Protein AF-A0A6H1ZZT9-F1 (afdb_monomer_lite)

Sequence (133 aa):
MGLSILLTTLVPLILPAALDVGKSIISKFTGIAMDAPKNFKERIEESKADTERLQALAKLDAPVGTPSQWVIDLRASFRYITVGLMVLAAIGYFMLPIEMQSIPGQELFSKMASAGTFFIIGERLNLGLKRLK

pLDDT: mean 78.22, std 12.23, range [45.84, 95.25]

Foldseek 3Di:
DVVVVCCVVVVVVCVVVVVVVVLVVCCVVVVPRPDDDPDPVVVVVVVVVVVVVVVVVVVVVDDPDDDDPVVVVCSVCVLVVVLVVLLVVLVVQVPDDPVSDDPVSNVVSVCSNVVSVCVVCVVVVVVVVVVVD

Radius of gyration: 23.18 Å; chains: 1; bounding box: 43×57×50 Å

Structure (mmCIF, N/CA/C/O backbone):
data_AF-A0A6H1ZZT9-F1
#
_entry.id   AF-A0A6H1ZZT9-F1
#
loop_
_atom_site.group_PDB
_atom_site.id
_atom_site.type_symbol
_atom_site.label_atom_id
_atom_site.label_alt_id
_atom_site.label_comp_id
_atom_site.label_asym_id
_atom_site.label_entity_id
_atom_site.label_seq_id
_atom_site.pdbx_PDB_ins_code
_atom_site.Cartn_x
_atom_site.Cartn_y
_atom_site.Cartn_z
_atom_site.occupancy
_atom_site.B_iso_or_equiv
_atom_site.auth_seq_id
_atom_site.auth_comp_id
_atom_site.auth_asym_id
_atom_site.auth_atom_id
_atom_site.pdbx_PDB_model_num
ATOM 1 N N . MET A 1 1 ? 7.814 35.651 -14.059 1.00 52.72 1 MET A N 1
ATOM 2 C CA . MET A 1 1 ? 6.926 34.473 -14.212 1.00 52.72 1 MET A CA 1
ATOM 3 C C . MET A 1 1 ? 6.997 33.490 -13.034 1.00 52.72 1 MET A C 1
A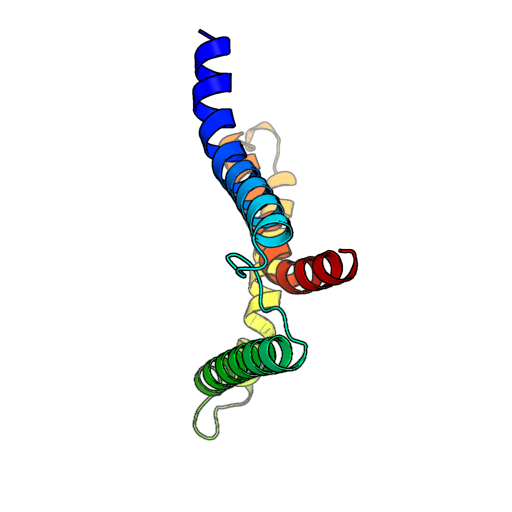TOM 5 O O . MET A 1 1 ? 6.003 32.829 -12.791 1.00 52.72 1 MET A O 1
ATOM 9 N N . GLY A 1 2 ? 8.095 33.407 -12.260 1.00 57.31 2 GLY A N 1
ATOM 10 C CA . GLY A 1 2 ? 8.184 32.489 -11.103 1.00 57.31 2 GLY A CA 1
ATOM 11 C C . GLY A 1 2 ? 7.432 32.927 -9.834 1.00 57.31 2 GLY A C 1
ATOM 12 O O . GLY A 1 2 ? 6.817 32.099 -9.172 1.00 57.31 2 GLY A O 1
ATOM 13 N N . LEU A 1 3 ? 7.410 34.229 -9.519 1.00 60.38 3 LEU A N 1
ATOM 14 C CA . LEU A 1 3 ? 6.740 34.747 -8.314 1.00 60.38 3 LEU A CA 1
ATOM 15 C C . LEU A 1 3 ? 5.211 34.564 -8.369 1.00 60.38 3 LEU A C 1
ATOM 17 O O . LEU A 1 3 ? 4.580 34.253 -7.365 1.00 60.38 3 LEU A O 1
ATOM 21 N N . SER A 1 4 ? 4.624 34.681 -9.563 1.00 64.50 4 SER A N 1
ATOM 22 C CA . SER A 1 4 ? 3.194 34.474 -9.803 1.00 64.50 4 SER A CA 1
ATOM 23 C C . SER A 1 4 ? 2.770 33.028 -9.554 1.00 64.50 4 SER A C 1
ATOM 25 O O . SER A 1 4 ? 1.724 32.809 -8.954 1.00 64.50 4 SER A O 1
ATOM 27 N N . ILE A 1 5 ? 3.581 32.048 -9.971 1.00 67.94 5 ILE A N 1
ATOM 28 C CA . ILE A 1 5 ? 3.306 30.617 -9.766 1.00 67.94 5 ILE A CA 1
ATOM 29 C C . ILE A 1 5 ? 3.399 30.269 -8.277 1.00 67.94 5 ILE A C 1
ATOM 31 O O . ILE A 1 5 ? 2.521 29.582 -7.764 1.00 67.94 5 ILE A O 1
ATOM 35 N N . LEU A 1 6 ? 4.399 30.798 -7.562 1.00 65.56 6 LEU A N 1
ATOM 36 C CA . LEU A 1 6 ? 4.533 30.593 -6.117 1.00 65.56 6 LEU A CA 1
ATOM 37 C C . LEU A 1 6 ? 3.351 31.187 -5.344 1.00 65.56 6 LEU A C 1
ATOM 39 O O . LEU A 1 6 ? 2.744 30.481 -4.550 1.00 65.56 6 LEU A O 1
ATOM 43 N N . LEU A 1 7 ? 2.955 32.439 -5.597 1.00 66.81 7 LEU A N 1
ATOM 44 C CA . LEU A 1 7 ? 1.805 33.012 -4.890 1.00 66.81 7 LEU A CA 1
ATOM 45 C C . LEU A 1 7 ? 0.495 32.291 -5.238 1.00 66.81 7 LEU A C 1
ATOM 47 O O . LEU A 1 7 ? -0.272 31.970 -4.343 1.00 66.81 7 LEU A O 1
ATOM 51 N N . THR A 1 8 ? 0.233 31.979 -6.506 1.00 68.50 8 THR A N 1
ATOM 52 C CA . THR A 1 8 ? -1.040 31.346 -6.909 1.00 68.50 8 THR A CA 1
ATOM 53 C C . THR A 1 8 ? -1.186 29.887 -6.471 1.00 68.50 8 THR A C 1
ATOM 55 O O . THR A 1 8 ? -2.314 29.426 -6.336 1.00 68.50 8 THR A O 1
ATOM 58 N N . THR A 1 9 ? -0.089 29.170 -6.197 1.00 67.81 9 THR A N 1
ATOM 59 C CA . THR A 1 9 ? -0.120 27.778 -5.698 1.00 67.81 9 THR A CA 1
ATOM 60 C C . THR A 1 9 ? 0.039 27.669 -4.183 1.00 67.81 9 THR A C 1
ATOM 62 O O . THR A 1 9 ? -0.588 26.808 -3.568 1.00 67.81 9 THR A O 1
ATOM 65 N N . LEU A 1 10 ? 0.822 28.555 -3.556 1.00 66.56 10 LEU A N 1
ATOM 66 C CA . LEU A 1 10 ? 1.041 28.545 -2.107 1.00 66.56 10 LEU A CA 1
ATOM 67 C C . LEU A 1 10 ? -0.098 29.216 -1.339 1.00 66.56 10 LEU A C 1
ATOM 69 O O . LEU A 1 10 ? -0.442 28.764 -0.250 1.00 66.56 10 LEU A O 1
ATOM 73 N N . VAL A 1 11 ? -0.717 30.265 -1.891 1.00 67.75 11 VAL A N 1
ATOM 74 C CA . VAL A 1 11 ? -1.815 30.977 -1.218 1.00 67.75 11 VAL A CA 1
ATOM 75 C C . VAL A 1 11 ? -3.017 30.046 -0.968 1.00 67.75 11 VAL A C 1
ATOM 77 O O . VAL A 1 11 ? -3.416 29.935 0.190 1.00 67.75 11 VAL A O 1
ATOM 80 N N . PRO A 1 12 ? -3.539 29.270 -1.942 1.00 70.44 12 PRO A N 1
ATOM 81 C CA . PRO A 1 12 ? -4.632 28.325 -1.685 1.00 70.44 12 PRO A CA 1
ATOM 82 C C . PRO A 1 12 ? -4.257 27.184 -0.729 1.00 70.44 12 PRO A C 1
ATOM 84 O O . PRO A 1 12 ? -5.131 26.646 -0.057 1.00 70.44 12 PRO A O 1
ATOM 87 N N . LEU A 1 13 ? -2.973 26.816 -0.661 1.00 72.19 13 LEU A N 1
ATOM 88 C CA . LEU A 1 13 ? -2.469 25.756 0.218 1.00 72.19 13 LEU A CA 1
ATOM 89 C C . LEU A 1 13 ? -2.361 26.218 1.681 1.00 72.19 13 LEU A C 1
ATOM 91 O O . LEU A 1 13 ? -2.581 25.432 2.599 1.00 72.19 13 LEU A O 1
ATOM 95 N N . ILE A 1 14 ? -2.038 27.496 1.901 1.00 71.25 14 ILE A N 1
ATOM 96 C CA . ILE A 1 14 ? -1.834 28.089 3.232 1.00 71.25 14 ILE A CA 1
ATOM 97 C C . ILE A 1 14 ? -3.135 28.671 3.800 1.00 71.25 14 ILE A C 1
ATOM 99 O O . ILE A 1 14 ? -3.314 28.676 5.017 1.00 71.25 14 ILE A O 1
ATOM 103 N N . LEU A 1 15 ? -4.062 29.122 2.947 1.00 73.44 15 LEU A N 1
ATOM 104 C CA . LEU A 1 15 ? -5.357 29.663 3.370 1.00 73.44 15 LEU A CA 1
ATOM 105 C C . LEU A 1 15 ? -6.130 28.769 4.357 1.00 73.44 15 LEU A C 1
ATOM 107 O O . LEU A 1 15 ? -6.535 29.301 5.389 1.00 73.44 15 LEU A O 1
ATOM 111 N N . PRO A 1 16 ? -6.334 27.457 4.119 1.00 71.62 16 PRO A N 1
ATOM 112 C CA . PRO A 1 16 ? -7.073 26.621 5.067 1.00 71.62 16 PRO A CA 1
ATOM 113 C C . PRO A 1 16 ? -6.385 26.575 6.440 1.00 71.62 16 PRO A C 1
ATOM 115 O O . PRO A 1 16 ? -7.029 26.825 7.453 1.00 71.62 16 PRO A O 1
ATOM 118 N N . ALA A 1 17 ? -5.060 26.407 6.477 1.00 74.00 17 ALA A N 1
ATOM 119 C CA . ALA A 1 17 ? -4.299 26.395 7.727 1.00 74.00 17 ALA A CA 1
ATOM 120 C C . ALA A 1 17 ? -4.322 27.752 8.461 1.00 74.00 17 ALA A C 1
ATOM 122 O O . ALA A 1 17 ? -4.392 27.798 9.689 1.00 74.00 17 ALA A O 1
ATOM 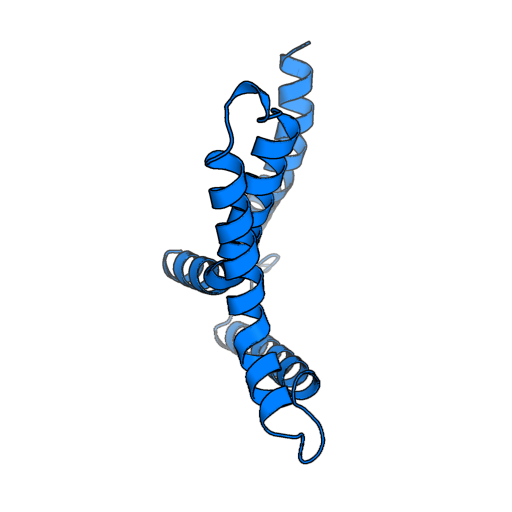123 N N . ALA A 1 18 ? -4.288 28.869 7.730 1.00 72.19 18 ALA A N 1
ATOM 124 C CA . ALA A 1 18 ? -4.369 30.209 8.310 1.00 72.19 18 ALA A CA 1
ATOM 125 C C . ALA A 1 18 ? -5.765 30.514 8.883 1.00 72.19 18 ALA A C 1
ATOM 127 O O . ALA A 1 18 ? -5.879 31.145 9.936 1.00 72.19 18 ALA A O 1
ATOM 128 N N . LEU A 1 19 ? -6.824 30.037 8.221 1.00 73.50 19 LEU A N 1
ATOM 129 C CA . LEU A 1 19 ? -8.202 30.165 8.697 1.00 73.50 19 LEU A CA 1
ATOM 130 C C . LEU A 1 19 ? -8.436 29.348 9.972 1.00 73.50 19 LEU A C 1
ATOM 132 O O . LEU A 1 19 ? -9.062 29.858 10.900 1.00 73.50 19 LEU A O 1
ATOM 136 N N . ASP A 1 20 ? -7.881 28.140 10.059 1.00 70.19 20 ASP A N 1
ATOM 137 C CA . ASP A 1 20 ? -7.990 27.287 11.250 1.00 70.19 20 ASP A CA 1
ATOM 138 C C . ASP A 1 20 ? -7.265 27.904 12.464 1.00 70.19 20 ASP A C 1
ATOM 140 O O . ASP A 1 20 ? -7.777 27.899 13.587 1.00 70.19 20 ASP A O 1
ATOM 144 N N . VAL A 1 21 ? -6.101 28.533 12.250 1.00 71.75 21 VAL A N 1
ATOM 145 C CA . VAL A 1 21 ? -5.396 29.294 13.299 1.00 71.75 21 VAL A CA 1
ATOM 146 C C . VAL A 1 21 ? -6.204 30.524 13.724 1.00 71.75 21 VAL A C 1
ATOM 148 O O . VAL A 1 21 ? -6.342 30.785 14.921 1.00 71.75 21 VAL A O 1
ATOM 151 N N . GLY A 1 22 ? -6.792 31.252 12.770 1.00 74.25 22 GLY A N 1
ATOM 152 C CA . GLY A 1 22 ? -7.653 32.402 13.048 1.00 74.25 22 GLY A CA 1
ATOM 153 C C . GLY A 1 22 ? -8.874 32.029 13.893 1.00 74.25 22 GLY A C 1
ATOM 154 O O . GLY A 1 22 ? -9.128 32.654 14.923 1.00 74.25 22 GLY A O 1
ATOM 155 N N . LYS A 1 23 ? -9.588 30.961 13.526 1.00 68.50 23 LYS A N 1
ATOM 156 C CA . LYS A 1 23 ? -10.736 30.442 14.288 1.00 68.50 23 LYS A CA 1
ATOM 157 C C . LYS A 1 23 ? -10.335 29.943 15.678 1.00 68.50 23 LYS A C 1
ATOM 159 O O . LYS A 1 23 ? -11.047 30.196 16.650 1.00 68.50 23 LYS A O 1
ATOM 164 N N . SER A 1 24 ? -9.170 29.309 15.813 1.00 64.56 24 SER A N 1
ATOM 165 C CA . SER A 1 24 ? -8.622 28.883 17.109 1.00 64.56 24 SER A CA 1
ATOM 166 C C . SER A 1 24 ? -8.300 30.069 18.032 1.00 64.56 24 SER A C 1
ATOM 168 O O . SER A 1 24 ? -8.589 30.029 19.226 1.00 64.56 24 SER A O 1
ATOM 170 N N . ILE A 1 25 ? -7.769 31.170 17.496 1.00 73.31 25 ILE A N 1
ATOM 171 C CA . ILE A 1 25 ? -7.485 32.386 18.277 1.00 73.31 25 ILE A CA 1
ATOM 172 C C . ILE A 1 25 ? -8.786 33.114 18.648 1.00 73.31 25 ILE A C 1
ATOM 174 O O . ILE A 1 25 ? -8.976 33.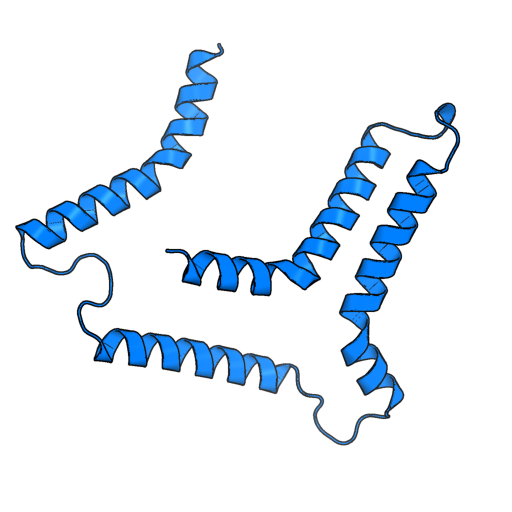489 19.806 1.00 73.31 25 ILE A O 1
ATOM 178 N N . ILE A 1 26 ? -9.717 33.254 17.700 1.00 67.50 26 ILE A N 1
ATOM 179 C CA . ILE A 1 26 ? -11.014 33.909 17.925 1.00 67.50 26 ILE A CA 1
ATOM 180 C C . ILE A 1 26 ? -11.857 33.122 18.936 1.00 67.50 26 ILE A C 1
ATOM 182 O O . ILE A 1 26 ? -12.467 33.721 19.821 1.00 67.50 26 ILE A O 1
ATOM 186 N N . SER A 1 27 ? -11.855 31.789 18.879 1.00 64.31 27 SER A N 1
ATOM 187 C CA . SER A 1 27 ? -12.602 30.939 19.819 1.00 64.31 27 SER A CA 1
ATOM 188 C C . SER A 1 27 ? -12.026 30.934 21.241 1.00 64.31 27 SER A C 1
ATOM 190 O O . SER A 1 27 ? -12.774 30.730 22.203 1.00 64.31 27 SER A O 1
ATOM 192 N N . LYS A 1 28 ? -10.719 31.199 21.392 1.00 66.88 28 LYS A N 1
ATOM 193 C CA . LYS A 1 28 ? -10.067 31.425 22.693 1.00 66.88 28 LYS A CA 1
ATOM 194 C C . LYS A 1 28 ? -10.399 32.796 23.277 1.00 66.88 28 LYS A C 1
ATOM 196 O O . LYS A 1 28 ? -10.549 32.904 24.487 1.00 66.88 28 LYS A O 1
ATOM 201 N N . PHE A 1 29 ? -10.536 33.819 22.434 1.00 72.69 29 PHE A N 1
ATOM 202 C CA . PHE A 1 29 ? -10.780 35.193 22.882 1.00 72.69 29 PHE A CA 1
ATOM 203 C C . PHE A 1 29 ? -12.266 35.504 23.123 1.00 72.69 29 PHE A C 1
ATOM 205 O O . PHE A 1 29 ? -12.601 36.276 24.012 1.00 72.69 29 PHE A O 1
ATOM 212 N N . THR A 1 30 ? -13.168 34.886 22.357 1.00 64.38 30 THR A N 1
ATOM 213 C CA . THR A 1 30 ? -14.623 35.118 22.460 1.00 64.38 30 THR A CA 1
ATOM 214 C C . THR A 1 30 ? -15.340 34.115 23.361 1.00 64.38 30 THR A C 1
ATOM 216 O O . THR A 1 30 ? -16.522 34.286 23.643 1.00 64.38 30 THR A O 1
ATOM 219 N N . GLY A 1 31 ? -14.678 33.031 23.786 1.00 59.53 31 GLY A N 1
ATOM 220 C CA . GLY A 1 31 ? -15.300 31.937 24.546 1.00 59.53 31 GLY A CA 1
ATOM 221 C C . GLY A 1 31 ? -16.326 31.115 23.748 1.00 59.53 31 GLY A C 1
ATOM 222 O O . GLY A 1 31 ? -16.638 29.985 24.130 1.00 59.53 31 GLY A O 1
ATOM 223 N N . ILE A 1 32 ? -16.781 31.613 22.597 1.00 56.41 32 ILE A N 1
ATOM 224 C CA . ILE A 1 32 ? -17.674 30.944 21.655 1.00 56.41 32 ILE A CA 1
ATOM 225 C C . ILE A 1 32 ? -16.847 29.923 20.869 1.00 56.41 32 ILE A C 1
ATOM 227 O O . ILE A 1 32 ? -15.852 30.240 20.219 1.00 56.41 32 ILE A O 1
ATOM 231 N N . ALA A 1 33 ? -17.204 28.648 21.011 1.00 55.12 33 ALA A N 1
ATOM 232 C CA . ALA A 1 33 ? -16.530 27.545 20.338 1.00 55.12 33 ALA A CA 1
ATOM 233 C C . ALA A 1 33 ? -16.859 27.575 18.845 1.00 55.12 33 ALA A C 1
ATOM 235 O O . ALA A 1 33 ? -17.961 27.203 18.465 1.00 55.12 33 ALA A O 1
ATOM 236 N N . MET A 1 34 ? -15.929 28.037 18.011 1.00 56.59 34 MET A N 1
ATOM 237 C CA . MET A 1 34 ? -16.077 27.971 16.551 1.00 56.59 34 MET A CA 1
ATOM 238 C C . MET A 1 34 ? -15.250 26.850 15.912 1.00 56.59 34 MET A C 1
ATOM 240 O O . MET A 1 34 ? -15.358 26.645 14.711 1.00 56.59 34 MET A O 1
ATOM 244 N N . ASP A 1 35 ? -14.449 26.125 16.697 1.00 56.38 35 ASP A N 1
ATOM 245 C CA . ASP A 1 35 ? -13.674 24.979 16.228 1.00 56.38 35 ASP A CA 1
ATOM 246 C C . ASP A 1 35 ? -13.363 24.018 17.385 1.00 56.38 35 ASP A C 1
ATOM 248 O O . ASP A 1 35 ? -12.912 24.438 18.454 1.00 56.38 35 ASP A O 1
ATOM 252 N N . ALA A 1 36 ? -13.582 22.730 17.112 1.00 56.62 36 ALA A N 1
ATOM 253 C CA . ALA A 1 36 ? -13.362 21.537 17.934 1.00 56.62 36 ALA A CA 1
ATOM 254 C C . ALA A 1 36 ? -14.296 21.306 19.152 1.00 56.62 36 ALA A C 1
ATOM 256 O O . ALA A 1 36 ? -14.551 22.224 19.939 1.00 56.62 36 ALA A O 1
ATOM 257 N N . PRO A 1 37 ? -14.743 20.047 19.369 1.00 51.03 37 PRO A N 1
ATOM 258 C CA . PRO A 1 37 ? -15.571 19.660 20.511 1.00 51.03 37 PRO A CA 1
ATOM 259 C C . PRO A 1 37 ? -14.849 19.986 21.822 1.00 51.03 37 PRO A C 1
ATOM 261 O O . PRO A 1 37 ? -13.758 19.468 22.115 1.00 51.03 37 PRO A O 1
ATOM 264 N N . LYS A 1 38 ? -15.450 20.894 22.600 1.00 59.72 38 LYS A N 1
ATOM 265 C CA . LYS A 1 38 ? -14.858 21.467 23.820 1.00 59.72 38 LYS A CA 1
ATOM 266 C C . LYS A 1 38 ? -14.957 20.534 25.029 1.00 59.72 38 LYS A C 1
ATOM 268 O O . LYS A 1 38 ? -14.264 20.767 26.015 1.00 59.72 38 LYS A O 1
ATOM 273 N N . ASN A 1 39 ? -15.763 19.471 24.967 1.00 66.12 39 ASN A N 1
ATOM 274 C CA . ASN A 1 39 ? -15.990 18.569 26.096 1.00 66.12 39 ASN A CA 1
ATOM 275 C C . ASN A 1 39 ? -15.552 17.131 25.798 1.00 66.12 39 ASN A C 1
ATOM 277 O O . ASN A 1 39 ? -15.841 16.583 24.738 1.00 66.12 39 ASN A O 1
ATOM 281 N N . PHE A 1 40 ? -14.925 16.477 26.784 1.00 64.94 40 PHE A N 1
ATOM 282 C CA . PHE A 1 40 ? -14.577 15.050 26.719 1.00 64.94 40 PHE A CA 1
ATOM 283 C C . PHE A 1 40 ? -15.769 14.172 26.306 1.00 64.94 40 PHE A C 1
ATOM 285 O O . PHE A 1 40 ? -15.585 13.209 25.572 1.00 64.94 40 PHE A O 1
ATOM 292 N N . LYS A 1 41 ? -16.991 14.526 26.727 1.00 72.50 41 LYS A N 1
ATOM 293 C CA . LYS A 1 41 ? -18.221 13.816 26.341 1.00 72.50 41 LYS A CA 1
ATOM 294 C C . LYS A 1 41 ? -18.515 13.897 24.841 1.00 72.50 41 LYS A C 1
ATOM 296 O O . LYS A 1 41 ? -18.782 12.873 24.233 1.00 72.50 41 LYS A O 1
ATOM 301 N N . GLU A 1 42 ? -18.389 15.079 24.251 1.00 72.50 42 GLU A N 1
ATOM 302 C CA . GLU A 1 42 ? -18.642 15.314 22.825 1.00 72.50 42 GLU A CA 1
ATOM 303 C C . GLU A 1 42 ? -17.592 14.601 21.953 1.00 72.50 42 GLU A C 1
ATOM 305 O O . GLU A 1 42 ? -17.932 13.961 20.966 1.00 72.50 42 GLU A O 1
ATOM 310 N N . ARG A 1 43 ? -16.324 14.570 22.395 1.00 65.06 43 ARG A N 1
ATOM 311 C CA . ARG A 1 43 ? -15.265 13.759 21.758 1.00 65.06 43 ARG A CA 1
ATOM 312 C C . ARG A 1 43 ? -15.532 12.255 21.824 1.00 65.06 43 ARG A C 1
ATOM 314 O O . ARG A 1 43 ? -15.181 11.525 20.898 1.00 65.06 43 ARG A O 1
ATOM 321 N N . ILE A 1 44 ? -16.104 11.775 22.931 1.00 77.75 44 ILE A N 1
ATOM 322 C CA . ILE A 1 44 ? -16.485 10.365 23.085 1.00 77.75 44 ILE A CA 1
ATOM 323 C C . ILE A 1 44 ? -17.668 10.034 22.171 1.00 77.75 44 ILE A C 1
ATOM 325 O O . ILE A 1 44 ? -17.676 8.959 21.579 1.00 77.75 44 ILE A O 1
ATOM 329 N N . GLU A 1 45 ? -18.644 10.930 22.040 1.00 81.00 45 GLU A N 1
ATOM 330 C CA . GLU A 1 45 ? -19.781 10.757 21.129 1.00 81.00 45 GLU A CA 1
ATOM 331 C C . GLU A 1 45 ? -19.342 10.755 19.662 1.00 81.00 45 GLU A C 1
ATOM 333 O O . GLU A 1 45 ? -19.724 9.848 18.926 1.00 81.00 45 GLU A O 1
ATOM 338 N N . GLU A 1 46 ? -18.460 11.672 19.260 1.00 79.69 46 GLU A N 1
ATOM 339 C CA . GLU A 1 46 ? -17.865 11.686 17.918 1.00 79.69 46 GLU A CA 1
ATOM 340 C C . GLU A 1 46 ? -17.076 10.395 17.640 1.00 79.69 46 GLU A C 1
ATOM 342 O O . GLU A 1 46 ? -17.293 9.730 16.628 1.00 79.69 46 GLU A O 1
ATOM 347 N N . SER A 1 47 ? -16.241 9.957 18.591 1.00 76.31 47 SER A N 1
ATOM 348 C CA . SER A 1 47 ? -15.486 8.701 18.460 1.00 76.31 47 SER A CA 1
ATOM 349 C C . SER A 1 47 ? -16.403 7.477 18.362 1.00 76.31 47 SER A C 1
ATOM 351 O O . SER A 1 47 ? -16.104 6.535 17.628 1.00 76.31 47 SER A O 1
ATOM 353 N N . LYS A 1 48 ? -17.526 7.469 19.093 1.00 84.62 48 LYS A N 1
ATOM 354 C CA . LYS A 1 48 ? -18.530 6.403 19.000 1.00 84.62 48 LYS A CA 1
ATOM 355 C C . LYS A 1 48 ? -19.202 6.399 17.632 1.00 84.62 48 LYS A C 1
ATOM 357 O O . LYS A 1 48 ? -19.256 5.336 17.020 1.00 84.62 48 LYS A O 1
ATOM 362 N N . ALA A 1 49 ? -19.625 7.557 17.129 1.00 81.81 49 ALA A N 1
ATOM 363 C CA . ALA A 1 49 ? -20.223 7.682 15.802 1.00 81.81 49 ALA A CA 1
ATOM 364 C C . ALA A 1 49 ? -19.272 7.185 14.697 1.00 81.81 49 ALA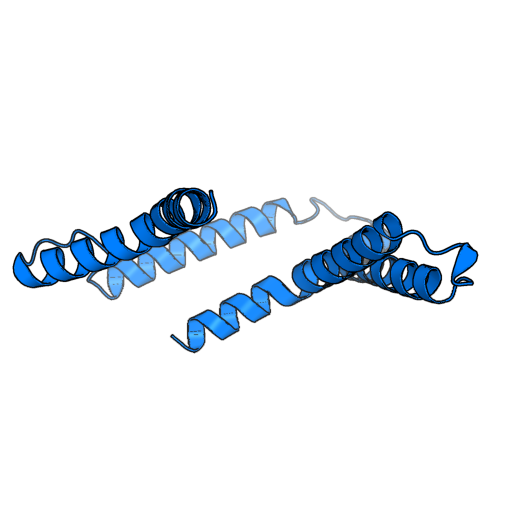 A C 1
ATOM 366 O O . ALA A 1 49 ? -19.685 6.428 13.814 1.00 81.81 49 ALA A O 1
ATOM 367 N N . ASP A 1 50 ? -17.981 7.517 14.791 1.00 81.19 50 ASP A N 1
ATOM 368 C CA . ASP A 1 50 ? -16.954 7.006 13.880 1.00 81.19 50 ASP A CA 1
ATOM 369 C C . ASP A 1 50 ? -16.805 5.481 13.980 1.00 81.19 50 ASP A C 1
ATOM 371 O O . ASP A 1 50 ? -16.758 4.786 12.961 1.00 81.19 50 ASP A O 1
ATOM 375 N N . THR A 1 51 ? -16.781 4.926 15.196 1.00 85.31 51 THR A N 1
ATOM 376 C CA . THR A 1 51 ? -16.684 3.469 15.382 1.00 85.31 51 THR A CA 1
ATOM 377 C C . THR A 1 51 ? -17.921 2.729 14.880 1.00 85.31 51 THR A C 1
ATOM 379 O O . THR A 1 51 ? -17.785 1.672 14.268 1.00 85.31 51 THR A O 1
ATOM 382 N N . GLU A 1 52 ? -19.119 3.279 15.077 1.00 87.44 52 GLU A N 1
ATOM 383 C CA . GLU A 1 52 ? -20.374 2.707 14.588 1.00 87.44 52 GLU A CA 1
ATOM 384 C C . GLU A 1 52 ? -20.432 2.735 13.061 1.00 87.44 52 GLU A C 1
ATOM 386 O O . GLU A 1 52 ? -20.811 1.741 12.440 1.00 87.44 52 GLU A O 1
ATOM 391 N N . ARG A 1 53 ? -19.968 3.825 12.438 1.00 83.38 53 ARG A N 1
ATOM 392 C CA . ARG A 1 53 ? -19.838 3.922 10.981 1.00 83.38 53 ARG A CA 1
ATOM 393 C C . ARG A 1 53 ? -18.865 2.882 10.429 1.00 83.38 53 ARG A C 1
ATOM 395 O O . ARG A 1 53 ? -19.188 2.210 9.450 1.00 83.38 53 ARG A O 1
ATOM 402 N N . LEU A 1 54 ? -17.699 2.715 11.057 1.00 81.62 54 LEU A N 1
ATOM 403 C CA . LEU A 1 54 ? -16.720 1.693 10.668 1.00 81.62 54 LEU A CA 1
ATOM 404 C C . LEU A 1 54 ? -17.278 0.276 10.846 1.00 81.62 54 LEU A C 1
ATOM 406 O O . LEU A 1 54 ? -17.087 -0.570 9.978 1.00 81.62 54 LEU A O 1
ATOM 410 N N . GLN A 1 55 ? -18.017 0.019 11.927 1.00 83.81 55 GLN A N 1
ATOM 411 C CA . GLN A 1 55 ? -18.685 -1.265 12.141 1.00 83.81 55 GLN A CA 1
ATOM 412 C C . GLN A 1 55 ? -19.793 -1.523 11.115 1.00 83.81 55 GLN A C 1
ATOM 414 O O . GLN A 1 55 ? -19.944 -2.656 10.665 1.00 83.81 55 GLN A O 1
ATOM 419 N N . ALA A 1 56 ? -20.565 -0.505 10.729 1.00 84.19 56 ALA A N 1
ATOM 420 C CA . ALA A 1 56 ? -21.589 -0.628 9.696 1.00 84.19 56 ALA A CA 1
ATOM 421 C C . ALA A 1 56 ? -20.970 -0.951 8.327 1.00 84.19 56 ALA A C 1
ATOM 423 O O . ALA A 1 56 ? -21.443 -1.858 7.646 1.00 84.19 56 ALA A O 1
ATOM 424 N N . LEU A 1 57 ? -19.871 -0.283 7.963 1.00 79.62 57 LEU A N 1
ATOM 425 C CA . LEU A 1 57 ? -19.108 -0.589 6.747 1.00 79.62 57 LEU A CA 1
ATOM 426 C C . LEU A 1 57 ? -18.513 -2.002 6.787 1.00 79.62 57 LEU A C 1
ATOM 428 O O . LEU A 1 57 ? -18.675 -2.761 5.838 1.00 79.62 57 LEU A O 1
ATOM 432 N N . ALA A 1 58 ? -17.918 -2.404 7.911 1.00 78.44 58 ALA A N 1
ATOM 433 C CA . ALA A 1 58 ? -17.369 -3.749 8.071 1.00 78.44 58 ALA A CA 1
ATOM 434 C C . ALA A 1 58 ? -18.446 -4.844 7.973 1.00 78.44 58 ALA A C 1
ATOM 436 O O . ALA A 1 58 ? -18.187 -5.924 7.446 1.00 78.44 58 ALA A O 1
ATOM 437 N N . LYS A 1 59 ? -19.667 -4.573 8.453 1.00 81.50 59 LYS A N 1
ATOM 438 C CA . LYS A 1 59 ? -20.815 -5.481 8.301 1.00 81.50 59 LYS A CA 1
ATOM 439 C C . LYS A 1 59 ? -21.283 -5.590 6.850 1.00 81.50 59 LYS A C 1
ATOM 441 O O . LYS A 1 59 ? -21.717 -6.666 6.458 1.00 81.50 59 LYS A O 1
ATOM 446 N N . LEU A 1 60 ? -21.185 -4.517 6.062 1.00 77.44 60 LEU A N 1
ATOM 447 C CA . LEU A 1 60 ? -21.467 -4.554 4.622 1.00 77.44 60 LEU A CA 1
ATOM 448 C C . LEU A 1 60 ? -20.408 -5.359 3.851 1.00 77.44 60 LEU A C 1
ATOM 450 O O . LEU A 1 60 ? -20.743 -6.038 2.884 1.00 77.44 60 LEU A O 1
ATOM 454 N N . ASP A 1 61 ? -19.157 -5.343 4.315 1.00 70.94 61 ASP A N 1
ATOM 455 C CA . ASP A 1 61 ? -18.064 -6.147 3.753 1.00 70.94 61 ASP A CA 1
ATOM 456 C C . ASP A 1 61 ? -18.069 -7.618 4.216 1.00 70.94 61 ASP A C 1
ATOM 458 O O . ASP A 1 61 ? -17.291 -8.435 3.705 1.00 70.94 61 ASP A O 1
ATOM 462 N N . ALA A 1 62 ? -18.941 -8.003 5.154 1.00 74.38 62 ALA A N 1
ATOM 463 C CA . ALA A 1 62 ? -19.068 -9.386 5.601 1.00 74.38 62 ALA A CA 1
ATOM 464 C C . ALA A 1 62 ? -19.859 -10.222 4.573 1.00 74.38 62 ALA A C 1
ATOM 466 O O . ALA A 1 62 ? -20.918 -9.800 4.106 1.00 74.38 62 ALA A O 1
ATOM 467 N N . PRO A 1 63 ? -19.381 -11.419 4.189 1.00 68.19 63 PRO A N 1
ATOM 468 C CA . PRO A 1 63 ? -20.137 -12.277 3.287 1.00 68.19 63 PRO A CA 1
ATOM 469 C C . PRO A 1 63 ? -21.412 -12.788 3.977 1.00 68.19 63 PRO A C 1
ATOM 471 O O . PRO A 1 63 ? -21.359 -13.330 5.078 1.00 68.19 63 PRO A O 1
ATOM 474 N N . VAL A 1 64 ? -22.563 -12.621 3.322 1.00 70.88 64 VAL A N 1
ATOM 475 C CA . VAL A 1 64 ? -23.860 -13.103 3.819 1.00 70.88 64 VAL A CA 1
ATOM 476 C C . VAL A 1 64 ? -24.012 -14.590 3.470 1.00 70.88 64 VAL A C 1
ATOM 478 O O . VAL A 1 64 ? -23.901 -14.961 2.304 1.00 70.88 64 VAL A O 1
ATOM 481 N N . GLY A 1 65 ? -24.265 -15.441 4.471 1.00 76.12 65 GLY A N 1
ATOM 482 C CA . GLY A 1 65 ? -24.421 -16.897 4.316 1.00 76.12 65 GLY A CA 1
ATOM 483 C C . GLY A 1 65 ? -23.161 -17.701 4.669 1.00 76.12 65 GLY A C 1
ATOM 484 O O . GLY A 1 65 ? -22.331 -17.253 5.455 1.00 76.12 65 GLY A O 1
ATOM 485 N N . THR A 1 66 ? -23.021 -18.902 4.098 1.00 77.38 66 THR A N 1
ATOM 486 C CA . THR A 1 66 ? -21.851 -19.793 4.239 1.00 77.38 66 THR A CA 1
ATOM 487 C C . THR A 1 66 ? -21.044 -19.833 2.932 1.00 77.38 66 THR A C 1
ATOM 489 O O . THR A 1 66 ? -21.187 -20.771 2.144 1.00 77.38 66 THR A O 1
ATOM 492 N N . PRO A 1 67 ? -20.217 -18.810 2.640 1.00 82.12 67 PRO A N 1
ATOM 493 C CA . PRO A 1 67 ? -19.369 -18.813 1.450 1.00 82.12 67 PRO A CA 1
ATOM 494 C C . PRO A 1 67 ? -18.342 -19.950 1.509 1.00 82.12 67 PRO A C 1
ATOM 496 O O . PRO A 1 67 ? -17.855 -20.326 2.575 1.00 82.12 67 PRO A O 1
ATOM 499 N N . SER A 1 68 ? -17.970 -20.476 0.343 1.00 85.69 68 SER A N 1
ATOM 500 C CA . SER A 1 68 ? -16.903 -21.470 0.229 1.00 85.69 68 SER A CA 1
ATOM 501 C C . SER A 1 68 ? -15.560 -20.910 0.712 1.00 85.69 68 SER A C 1
ATOM 503 O O . SER A 1 68 ? -15.220 -19.767 0.401 1.00 85.69 68 SER A O 1
ATOM 505 N N . GLN A 1 69 ? -14.771 -21.737 1.402 1.00 85.38 69 GLN A N 1
ATOM 506 C CA . GLN A 1 69 ? -13.531 -21.341 2.085 1.00 85.38 69 GLN A CA 1
ATOM 507 C C . GLN A 1 69 ? -12.530 -20.597 1.181 1.00 85.38 69 GLN A C 1
ATOM 509 O O . GLN A 1 69 ? -11.989 -19.575 1.588 1.00 85.38 69 GLN A O 1
ATOM 514 N N . TRP A 1 70 ? -12.387 -20.997 -0.088 1.00 88.56 70 TRP A N 1
ATOM 515 C CA . TRP A 1 70 ? -11.485 -20.322 -1.032 1.00 88.56 70 TRP A CA 1
ATOM 516 C C . TRP A 1 70 ? -11.860 -18.852 -1.308 1.00 88.56 70 TRP A C 1
ATOM 518 O O . TRP A 1 70 ? -10.982 -18.030 -1.553 1.00 88.56 70 TRP A O 1
ATOM 528 N N . VAL A 1 71 ? -13.149 -18.492 -1.242 1.00 86.81 71 VAL A N 1
ATOM 529 C CA . VAL A 1 71 ? -13.615 -17.103 -1.424 1.00 86.81 71 VAL A CA 1
ATOM 530 C C . VAL A 1 71 ? -13.247 -16.262 -0.208 1.00 86.81 71 VAL A C 1
ATOM 532 O O . VAL A 1 71 ? -12.872 -15.098 -0.352 1.00 86.81 71 VAL A O 1
ATOM 535 N N . ILE A 1 72 ? -13.341 -16.853 0.986 1.00 85.94 72 ILE A N 1
ATOM 536 C CA . ILE A 1 72 ? -12.936 -16.215 2.241 1.00 85.94 72 ILE A CA 1
ATOM 537 C C . ILE A 1 72 ? -11.429 -15.958 2.204 1.00 85.94 72 ILE A C 1
ATOM 539 O O . ILE A 1 72 ? -11.000 -14.827 2.430 1.00 85.94 72 ILE A O 1
ATOM 543 N N . ASP A 1 73 ? -10.645 -16.970 1.834 1.00 87.69 73 ASP A N 1
ATOM 544 C CA . ASP A 1 73 ? -9.187 -16.876 1.763 1.00 87.69 73 ASP A CA 1
ATOM 545 C C . ASP A 1 73 ? -8.739 -15.858 0.706 1.00 87.69 73 ASP A C 1
ATOM 547 O O . ASP A 1 73 ? -7.855 -15.037 0.962 1.00 87.69 73 ASP A O 1
ATOM 551 N N . LEU A 1 74 ? -9.392 -15.824 -0.461 1.00 87.50 74 LEU A N 1
ATOM 552 C CA . LEU A 1 74 ? -9.117 -14.835 -1.504 1.00 87.50 74 LEU A CA 1
ATOM 553 C C . LEU A 1 74 ? -9.490 -13.413 -1.056 1.00 87.50 74 LEU A C 1
ATOM 555 O O . LEU A 1 74 ? -8.718 -12.481 -1.268 1.00 87.50 74 LEU A O 1
ATOM 559 N N . ARG A 1 75 ? -10.634 -13.226 -0.385 1.00 84.38 75 ARG A N 1
ATOM 560 C CA . ARG A 1 75 ? -11.051 -11.923 0.168 1.00 84.38 75 ARG A CA 1
ATOM 561 C C . ARG A 1 75 ? -10.144 -11.460 1.309 1.00 84.38 75 ARG A C 1
ATOM 563 O O . ARG A 1 75 ? -9.932 -10.265 1.468 1.00 84.38 75 ARG A O 1
ATOM 570 N N . ALA A 1 76 ? -9.600 -12.368 2.108 1.00 84.06 76 ALA A N 1
ATOM 571 C CA . ALA A 1 76 ? -8.648 -12.001 3.150 1.00 84.06 76 ALA A CA 1
ATOM 572 C C . ALA A 1 76 ? -7.277 -11.627 2.559 1.00 84.06 76 ALA A C 1
ATOM 574 O O . ALA A 1 76 ? -6.595 -10.734 3.063 1.00 84.06 76 ALA A O 1
ATOM 575 N N . SER A 1 77 ? -6.876 -12.288 1.470 1.00 89.00 77 SER A N 1
ATOM 576 C CA . SER A 1 77 ? -5.536 -12.160 0.891 1.00 89.00 77 SER A CA 1
ATOM 577 C C . SER A 1 77 ? -5.419 -11.163 -0.266 1.00 89.00 77 SER A C 1
ATOM 579 O O . SER A 1 77 ? -4.301 -10.721 -0.535 1.00 89.00 77 SER A O 1
ATOM 581 N N . PHE A 1 78 ? -6.518 -10.741 -0.917 1.00 88.62 78 PHE A N 1
ATOM 582 C CA . PHE A 1 78 ? -6.467 -9.930 -2.150 1.00 88.62 78 PHE A CA 1
ATOM 583 C C . PHE A 1 78 ? -5.585 -8.688 -2.009 1.00 88.62 78 PHE A C 1
ATOM 585 O O . PHE A 1 78 ? -4.816 -8.367 -2.910 1.00 88.62 78 PHE A O 1
ATOM 592 N N . ARG A 1 79 ? -5.670 -7.992 -0.870 1.00 87.81 79 ARG A N 1
ATOM 593 C CA . ARG A 1 79 ? -4.922 -6.757 -0.618 1.00 87.81 79 ARG A CA 1
ATOM 594 C C . ARG A 1 79 ? -3.420 -7.010 -0.646 1.00 87.81 79 ARG A C 1
ATOM 596 O O . ARG A 1 79 ? -2.682 -6.228 -1.234 1.00 87.81 79 ARG A O 1
ATOM 603 N N . TYR A 1 80 ? -2.979 -8.112 -0.050 1.00 90.88 80 TYR A N 1
ATOM 604 C CA . TYR A 1 80 ? -1.571 -8.491 -0.008 1.00 90.88 80 TYR A CA 1
ATOM 605 C C . TYR A 1 80 ? -1.094 -9.048 -1.348 1.00 90.88 80 TYR A C 1
ATOM 607 O O . TYR A 1 80 ? -0.019 -8.673 -1.807 1.00 90.88 80 TYR A O 1
ATOM 615 N N . ILE A 1 81 ? -1.909 -9.878 -2.006 1.00 92.25 81 ILE A N 1
ATOM 616 C CA . ILE A 1 81 ? -1.585 -10.458 -3.315 1.00 92.25 81 ILE A CA 1
ATOM 617 C C . ILE A 1 81 ? -1.447 -9.354 -4.368 1.00 92.25 81 ILE A C 1
ATOM 619 O O . ILE A 1 81 ? -0.428 -9.284 -5.048 1.00 92.25 81 ILE A O 1
ATOM 623 N N . THR A 1 82 ? -2.426 -8.453 -4.474 1.00 90.12 82 THR A N 1
ATOM 624 C CA . THR A 1 82 ? -2.423 -7.371 -5.469 1.00 90.12 8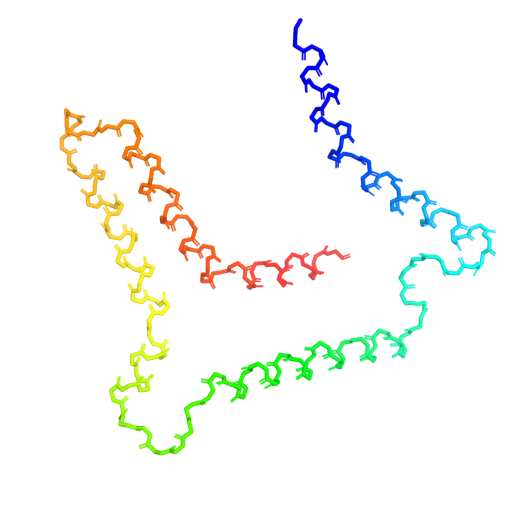2 THR A CA 1
ATOM 625 C C . THR A 1 82 ? -1.223 -6.447 -5.294 1.00 90.12 82 THR A C 1
ATOM 627 O O . THR A 1 82 ? -0.542 -6.133 -6.268 1.00 90.12 82 THR A O 1
ATOM 630 N N . VAL A 1 83 ? -0.912 -6.039 -4.061 1.00 92.44 83 VAL A N 1
ATOM 631 C CA . VAL A 1 83 ? 0.249 -5.173 -3.807 1.00 92.44 83 VAL A CA 1
ATOM 632 C C . VAL A 1 83 ? 1.558 -5.920 -4.040 1.00 92.44 83 VAL A C 1
ATOM 634 O O . VAL A 1 83 ? 2.468 -5.357 -4.642 1.00 92.44 83 VAL A O 1
ATOM 637 N N . GLY A 1 84 ? 1.642 -7.193 -3.644 1.00 93.25 84 GLY A N 1
ATOM 638 C CA . GLY A 1 84 ? 2.791 -8.045 -3.947 1.00 93.25 84 GLY A CA 1
ATOM 639 C C . GLY A 1 84 ? 3.057 -8.129 -5.450 1.00 93.25 84 GLY A C 1
ATOM 640 O O . GLY A 1 84 ? 4.183 -7.907 -5.884 1.00 93.25 84 GLY A O 1
ATOM 641 N N . LEU A 1 85 ? 2.015 -8.343 -6.256 1.00 94.19 85 LEU A N 1
ATOM 642 C CA . LEU A 1 85 ? 2.117 -8.356 -7.717 1.00 94.19 85 LEU A CA 1
ATOM 643 C C . LEU A 1 85 ? 2.550 -7.001 -8.288 1.00 94.19 85 LEU A C 1
ATOM 645 O O . LEU A 1 85 ? 3.395 -6.971 -9.176 1.00 94.19 85 LEU A O 1
ATOM 649 N N . MET A 1 86 ? 2.030 -5.882 -7.774 1.00 93.81 86 MET A N 1
ATOM 650 C CA . MET A 1 86 ? 2.447 -4.541 -8.213 1.00 93.81 86 MET A CA 1
ATOM 651 C C . MET A 1 86 ? 3.924 -4.264 -7.910 1.00 93.81 86 MET A C 1
ATOM 653 O O . MET A 1 86 ? 4.632 -3.715 -8.753 1.00 93.81 86 MET A O 1
ATOM 657 N N . VAL A 1 87 ? 4.404 -4.665 -6.730 1.00 93.94 87 VAL A N 1
ATOM 658 C CA . VAL A 1 87 ? 5.816 -4.522 -6.347 1.00 93.94 87 VAL A CA 1
ATOM 659 C C . VAL A 1 87 ? 6.702 -5.421 -7.208 1.00 93.94 87 VAL A C 1
ATOM 661 O O . VAL A 1 87 ? 7.713 -4.956 -7.726 1.00 93.94 87 VAL A O 1
ATOM 664 N N . LEU A 1 88 ? 6.308 -6.678 -7.423 1.00 95.25 88 LEU A N 1
ATOM 665 C CA . LEU A 1 88 ? 7.039 -7.599 -8.296 1.00 95.25 88 LEU A CA 1
ATOM 666 C C . LEU A 1 88 ? 7.080 -7.106 -9.746 1.00 95.25 88 LEU A C 1
ATOM 668 O O . LEU A 1 88 ? 8.128 -7.191 -10.377 1.00 95.25 88 LEU A O 1
ATOM 672 N N . ALA A 1 89 ? 5.984 -6.547 -10.261 1.00 93.19 89 ALA A N 1
ATOM 673 C CA . ALA A 1 89 ? 5.944 -5.950 -11.593 1.00 93.19 89 ALA A CA 1
ATOM 674 C C . ALA A 1 89 ? 6.890 -4.746 -11.705 1.00 93.19 89 ALA A C 1
ATOM 676 O O . ALA A 1 89 ? 7.602 -4.619 -12.698 1.00 93.19 89 ALA A O 1
ATOM 677 N N . ALA A 1 90 ? 6.954 -3.899 -10.672 1.00 94.00 90 ALA A N 1
ATOM 678 C CA . ALA A 1 90 ? 7.896 -2.786 -10.638 1.00 94.00 90 ALA A CA 1
ATOM 679 C C . ALA A 1 90 ? 9.353 -3.267 -10.604 1.00 94.00 90 ALA A C 1
ATOM 681 O O . ALA A 1 90 ? 10.164 -2.802 -11.400 1.00 94.00 90 ALA A O 1
ATOM 682 N N . ILE A 1 91 ? 9.677 -4.243 -9.749 1.00 94.75 91 ILE A N 1
ATOM 683 C CA . ILE A 1 91 ? 11.012 -4.859 -9.701 1.00 94.75 91 ILE A CA 1
ATOM 684 C C . ILE A 1 91 ? 11.366 -5.474 -11.061 1.00 94.75 91 ILE A C 1
ATOM 686 O O . ILE A 1 91 ? 12.457 -5.237 -11.574 1.00 94.75 91 ILE A O 1
ATOM 690 N N . GLY A 1 92 ? 10.435 -6.215 -11.667 1.00 94.44 92 GLY A N 1
ATOM 691 C CA . GLY A 1 92 ? 10.613 -6.824 -12.982 1.00 94.44 92 GLY A CA 1
ATOM 692 C C . GLY A 1 92 ? 10.901 -5.793 -14.071 1.00 94.44 92 GLY A C 1
ATOM 693 O O . GLY A 1 92 ? 11.789 -6.008 -14.888 1.00 94.44 92 GLY A O 1
ATOM 694 N N . TYR A 1 93 ? 10.222 -4.643 -14.041 1.00 93.56 93 TYR A N 1
ATOM 695 C CA . TYR A 1 93 ? 10.484 -3.548 -14.973 1.00 93.56 93 TYR A CA 1
ATOM 696 C C . TYR A 1 93 ? 11.888 -2.948 -14.799 1.00 93.56 93 TYR A C 1
ATOM 698 O O . TYR A 1 93 ? 12.582 -2.714 -15.785 1.00 93.56 93 TYR A O 1
ATOM 706 N N . PHE A 1 94 ? 12.345 -2.751 -13.559 1.00 92.94 94 PHE A N 1
ATOM 707 C CA . PHE A 1 94 ? 13.689 -2.227 -13.285 1.00 92.94 94 PHE A CA 1
ATOM 708 C C . PHE A 1 94 ? 14.822 -3.217 -13.596 1.00 92.94 94 PHE A C 1
ATOM 710 O O . PHE A 1 94 ? 15.969 -2.796 -13.737 1.00 92.94 94 PHE A O 1
ATOM 717 N N . MET A 1 95 ? 14.520 -4.512 -13.724 1.00 93.94 95 MET A N 1
ATOM 718 C CA . MET A 1 95 ? 15.481 -5.538 -14.148 1.00 93.94 95 MET A CA 1
ATOM 719 C C . MET A 1 95 ? 15.672 -5.597 -15.674 1.00 93.94 95 MET A C 1
ATOM 721 O O . MET A 1 95 ? 16.580 -6.283 -16.141 1.00 93.94 95 MET A O 1
ATOM 725 N N . LEU A 1 96 ? 14.837 -4.908 -16.463 1.00 92.94 96 LEU A N 1
ATOM 726 C CA . LEU A 1 96 ? 14.986 -4.854 -17.921 1.00 92.94 96 LEU A CA 1
ATOM 727 C C . LEU A 1 96 ? 16.218 -4.027 -18.334 1.00 92.94 96 LEU A C 1
ATOM 729 O O . LEU A 1 96 ? 16.603 -3.110 -17.603 1.00 92.94 96 LEU A O 1
ATOM 733 N N . PRO A 1 97 ? 16.812 -4.286 -19.516 1.00 92.81 97 PRO A N 1
ATOM 734 C CA . PRO A 1 97 ? 17.881 -3.452 -20.065 1.00 92.81 97 PRO A CA 1
ATOM 735 C C . PRO A 1 97 ? 17.463 -1.981 -20.158 1.00 92.81 97 PRO A C 1
ATOM 737 O O . PRO A 1 97 ? 16.304 -1.681 -20.454 1.00 92.81 97 PRO A O 1
ATOM 740 N N . ILE A 1 98 ? 18.403 -1.063 -19.919 1.00 89.44 98 ILE A N 1
ATOM 741 C CA . ILE A 1 98 ? 18.142 0.386 -19.845 1.00 89.44 98 ILE A CA 1
ATOM 742 C C . ILE A 1 98 ? 17.521 0.906 -21.150 1.00 89.44 98 ILE A C 1
ATOM 744 O O . ILE A 1 98 ? 16.678 1.796 -21.114 1.00 89.44 98 ILE A O 1
ATOM 748 N N . GLU A 1 99 ? 17.854 0.305 -22.293 1.00 90.69 99 GLU A N 1
ATOM 749 C CA . GLU A 1 99 ? 17.303 0.658 -23.604 1.00 90.69 99 GLU A CA 1
ATOM 750 C C . GLU A 1 99 ? 15.791 0.395 -23.709 1.00 90.69 99 GLU A C 1
ATOM 752 O O . GLU A 1 99 ? 15.105 1.032 -24.507 1.00 90.69 99 GLU A O 1
ATOM 757 N N . MET A 1 100 ? 15.259 -0.527 -22.899 1.00 86.12 100 MET A N 1
ATOM 758 C CA . MET A 1 100 ? 13.827 -0.841 -22.816 1.00 86.12 100 MET A CA 1
ATOM 759 C C . MET A 1 100 ? 13.115 -0.060 -21.702 1.00 86.12 100 MET A C 1
ATOM 761 O O . MET A 1 100 ? 11.887 -0.105 -21.603 1.00 86.12 100 MET A O 1
ATOM 765 N N . GLN A 1 101 ? 13.862 0.665 -20.861 1.00 88.38 101 GLN A N 1
ATOM 766 C CA . GLN A 1 101 ? 13.303 1.463 -19.779 1.00 88.38 101 GLN A CA 1
ATOM 767 C C . GLN A 1 101 ? 12.942 2.864 -20.277 1.00 88.38 101 GLN 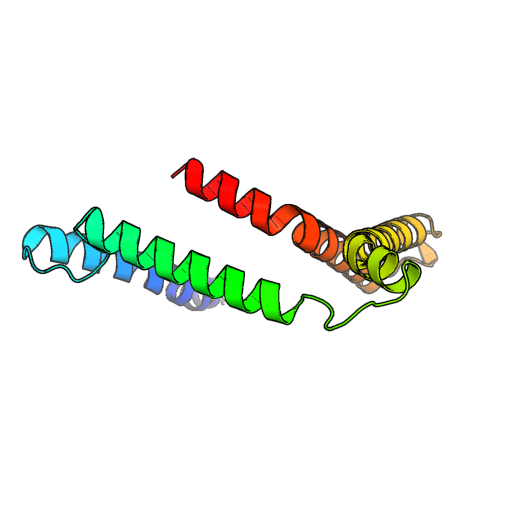A C 1
ATOM 769 O O . GLN A 1 101 ? 13.782 3.739 -20.464 1.00 88.38 101 GLN A O 1
ATOM 774 N N . SER A 1 102 ? 11.647 3.109 -20.438 1.00 91.19 102 SER A N 1
ATOM 775 C CA . SER A 1 102 ? 11.119 4.450 -20.685 1.00 91.19 102 SER A CA 1
ATOM 776 C C . SER A 1 102 ? 10.931 5.230 -19.372 1.00 91.19 102 SER A C 1
ATOM 778 O O . SER A 1 102 ? 10.520 4.653 -18.357 1.00 91.19 102 SER A O 1
ATOM 780 N N . ILE A 1 103 ? 11.169 6.550 -19.396 1.00 88.56 103 ILE A N 1
ATOM 781 C CA . ILE A 1 103 ? 10.910 7.457 -18.256 1.00 88.56 103 ILE A CA 1
ATOM 782 C C . ILE A 1 103 ? 9.443 7.361 -17.780 1.00 88.56 103 ILE A C 1
ATOM 784 O O . ILE A 1 103 ? 9.225 7.189 -16.579 1.00 88.56 103 ILE A O 1
ATOM 788 N N . PRO A 1 104 ? 8.422 7.370 -18.670 1.00 91.81 104 PRO A N 1
ATOM 789 C CA . PRO A 1 104 ? 7.030 7.210 -18.247 1.00 91.81 104 PRO A CA 1
ATOM 790 C C . PRO A 1 104 ? 6.761 5.869 -17.556 1.00 91.81 104 PRO A C 1
ATOM 792 O O . PRO A 1 104 ? 6.000 5.816 -16.590 1.00 91.81 104 PRO A O 1
ATOM 795 N N . GLY A 1 105 ? 7.397 4.786 -18.014 1.00 89.88 105 GLY A N 1
ATOM 796 C CA . GLY A 1 105 ? 7.259 3.479 -17.379 1.00 89.88 105 GLY A CA 1
ATOM 797 C C . GLY A 1 105 ? 7.867 3.455 -15.977 1.00 89.88 105 GLY A C 1
ATOM 798 O O . GLY A 1 105 ? 7.220 2.982 -15.047 1.00 89.88 105 GLY A O 1
ATOM 799 N N . GLN A 1 106 ? 9.054 4.044 -15.785 1.00 89.69 106 GLN A N 1
ATOM 800 C CA . GLN A 1 106 ? 9.689 4.122 -14.461 1.00 89.69 106 GLN A CA 1
ATOM 801 C C . GLN A 1 106 ? 8.796 4.853 -13.451 1.00 89.69 106 GLN A C 1
ATOM 803 O O . GLN A 1 106 ? 8.612 4.376 -12.327 1.00 89.69 106 GLN A O 1
ATOM 808 N N . GLU A 1 107 ? 8.189 5.974 -13.853 1.00 92.44 107 GLU A N 1
ATOM 809 C CA . GLU A 1 107 ? 7.240 6.691 -13.002 1.00 92.44 107 GLU A CA 1
ATOM 810 C C . GLU A 1 107 ? 5.990 5.867 -12.692 1.00 92.44 107 GLU A C 1
ATOM 812 O O . GLU A 1 107 ? 5.558 5.830 -11.539 1.00 92.44 107 GLU A O 1
ATOM 817 N N . LEU A 1 108 ? 5.406 5.213 -13.700 1.00 93.81 108 LEU A N 1
ATOM 818 C CA . LEU A 1 108 ? 4.187 4.425 -13.546 1.00 93.81 108 LEU A CA 1
ATOM 819 C C . LEU A 1 108 ? 4.387 3.291 -12.537 1.00 93.81 108 LEU A C 1
ATOM 821 O O . LEU A 1 108 ? 3.658 3.212 -11.548 1.00 93.81 108 LEU A O 1
ATOM 825 N N . PHE A 1 109 ? 5.403 2.453 -12.743 1.00 92.31 109 PHE A N 1
ATOM 826 C CA . PHE A 1 109 ? 5.668 1.308 -11.874 1.00 92.31 109 PHE A CA 1
ATOM 827 C C . PHE A 1 109 ? 6.034 1.737 -10.448 1.00 92.31 109 PHE A C 1
ATOM 829 O O . PHE A 1 109 ? 5.556 1.139 -9.481 1.00 92.31 109 PHE A O 1
ATOM 836 N N . SER A 1 110 ? 6.791 2.828 -10.297 1.00 92.00 110 SER A N 1
ATOM 837 C CA . SER A 1 110 ? 7.141 3.375 -8.978 1.00 92.00 110 SER A CA 1
ATOM 838 C C . SER A 1 110 ? 5.924 3.945 -8.241 1.00 92.00 110 SER A C 1
ATOM 840 O O . SER A 1 110 ? 5.745 3.705 -7.043 1.00 92.00 110 SER A O 1
ATOM 842 N N . LYS A 1 111 ? 5.044 4.673 -8.942 1.00 93.31 111 LYS A N 1
ATOM 843 C CA . LYS A 1 111 ? 3.797 5.219 -8.379 1.00 93.31 111 LYS A CA 1
ATOM 844 C C . LYS A 1 111 ? 2.818 4.108 -8.001 1.00 93.31 111 LYS A C 1
ATOM 846 O O . LYS A 1 111 ? 2.214 4.177 -6.937 1.00 93.31 111 LYS A O 1
ATOM 851 N N . MET A 1 112 ? 2.699 3.057 -8.811 1.00 91.88 112 MET A N 1
ATOM 852 C CA . MET A 1 112 ? 1.841 1.909 -8.502 1.00 91.88 112 MET A CA 1
ATOM 853 C C . MET A 1 112 ? 2.336 1.131 -7.277 1.00 91.88 112 MET A C 1
ATOM 855 O O . MET A 1 112 ? 1.548 0.846 -6.375 1.00 91.88 112 MET A O 1
ATOM 859 N N . ALA A 1 113 ? 3.638 0.843 -7.195 1.00 92.31 113 ALA A N 1
ATOM 860 C CA . ALA A 1 113 ? 4.223 0.142 -6.052 1.00 92.31 113 ALA A CA 1
ATOM 861 C C . ALA A 1 113 ? 4.112 0.957 -4.750 1.00 92.31 113 ALA A C 1
ATOM 863 O O . ALA A 1 113 ? 3.724 0.423 -3.705 1.00 92.31 113 ALA A O 1
ATOM 864 N N . SER A 1 114 ? 4.396 2.263 -4.807 1.00 89.44 114 SER A N 1
ATOM 865 C CA . SER A 1 114 ? 4.267 3.156 -3.647 1.00 89.44 114 SER A CA 1
ATOM 866 C C . SER A 1 114 ? 2.809 3.341 -3.213 1.00 89.44 114 SER A C 1
ATOM 868 O O . SER A 1 114 ? 2.519 3.226 -2.022 1.00 89.44 114 SER A O 1
ATOM 870 N N . ALA A 1 115 ? 1.875 3.527 -4.151 1.00 90.12 115 ALA A N 1
ATOM 871 C CA . ALA A 1 115 ? 0.445 3.612 -3.856 1.00 90.12 115 ALA A CA 1
ATOM 872 C C . ALA A 1 115 ? -0.097 2.313 -3.243 1.00 90.12 115 ALA A C 1
ATOM 874 O O . ALA A 1 115 ? -0.820 2.362 -2.250 1.00 90.12 115 ALA A O 1
ATOM 875 N N . GLY A 1 116 ? 0.292 1.147 -3.769 1.00 89.38 116 GLY A N 1
ATOM 876 C CA . GLY A 1 116 ? -0.083 -0.154 -3.208 1.00 89.38 116 GLY A CA 1
ATOM 877 C C . GLY A 1 116 ? 0.474 -0.374 -1.796 1.00 89.38 116 GLY A C 1
ATOM 878 O O . GLY A 1 116 ? -0.235 -0.824 -0.895 1.00 89.38 116 GLY A O 1
ATOM 879 N N . THR A 1 117 ? 1.724 0.020 -1.555 1.00 86.25 117 THR A N 1
ATOM 880 C CA . THR A 1 117 ? 2.339 -0.071 -0.220 1.00 86.25 117 THR A CA 1
ATOM 881 C C . THR A 1 117 ? 1.640 0.859 0.777 1.00 86.25 117 THR A C 1
ATOM 883 O O . THR A 1 117 ? 1.333 0.456 1.904 1.00 86.25 117 THR A O 1
ATOM 886 N N . PHE A 1 118 ? 1.301 2.079 0.348 1.00 87.19 118 PHE A N 1
ATOM 887 C CA . PHE A 1 118 ? 0.503 3.010 1.142 1.00 87.19 118 PHE A CA 1
ATOM 888 C C . PHE A 1 118 ? -0.921 2.495 1.369 1.00 87.19 118 PHE A C 1
ATOM 890 O O . PHE A 1 118 ? -1.462 2.669 2.455 1.00 87.19 118 PHE A O 1
ATOM 897 N N . PHE A 1 119 ? -1.512 1.779 0.412 1.00 86.12 119 PHE A N 1
ATOM 898 C CA . PHE A 1 119 ? -2.798 1.127 0.619 1.00 86.12 119 PHE A CA 1
ATOM 899 C C . PHE A 1 119 ? -2.735 0.113 1.760 1.00 86.12 119 PHE A C 1
ATOM 901 O O . PHE A 1 119 ? -3.696 0.047 2.505 1.00 86.12 119 PHE A O 1
ATOM 908 N N . ILE A 1 120 ? -1.642 -0.633 1.978 1.00 85.75 120 ILE A N 1
ATOM 909 C CA . ILE A 1 120 ? -1.504 -1.581 3.109 1.00 85.75 120 ILE A CA 1
ATOM 910 C C . ILE A 1 120 ? -1.193 -0.878 4.433 1.00 85.75 120 ILE A C 1
ATOM 912 O O . ILE A 1 120 ? -1.801 -1.189 5.459 1.00 85.75 120 ILE A O 1
ATOM 916 N N . ILE A 1 121 ? -0.233 0.043 4.426 1.00 83.38 121 ILE A N 1
ATOM 917 C CA . ILE A 1 121 ? 0.367 0.584 5.655 1.00 83.38 121 ILE A CA 1
ATOM 918 C C . ILE A 1 121 ? -0.246 1.935 6.052 1.00 83.38 121 ILE A C 1
ATOM 920 O O . ILE A 1 121 ? -0.204 2.308 7.222 1.00 83.38 121 ILE A O 1
ATOM 924 N N . GLY A 1 122 ? -0.855 2.659 5.115 1.00 78.31 122 GLY A N 1
ATOM 925 C CA . GLY A 1 122 ? -1.234 4.067 5.255 1.00 78.31 122 GLY A CA 1
ATOM 926 C C . GLY A 1 122 ? -2.167 4.357 6.425 1.00 78.31 122 GLY A C 1
ATOM 927 O O . GLY A 1 122 ? -1.962 5.333 7.140 1.00 78.31 122 GLY A O 1
ATOM 928 N N . GLU A 1 123 ? -3.137 3.485 6.703 1.00 70.69 123 GLU A N 1
ATOM 929 C CA . GLU A 1 123 ? -4.043 3.673 7.842 1.00 70.69 123 GLU A CA 1
ATOM 930 C C . GLU A 1 123 ? -3.324 3.496 9.187 1.00 70.69 123 GLU A C 1
ATOM 932 O O . GLU A 1 123 ? -3.502 4.293 10.108 1.00 70.69 123 GLU A O 1
ATOM 937 N N . ARG A 1 124 ? -2.412 2.520 9.279 1.00 73.75 124 ARG A N 1
ATOM 938 C CA . ARG A 1 124 ? -1.575 2.312 10.471 1.00 73.75 124 ARG A CA 1
ATOM 939 C C . ARG A 1 124 ? -0.570 3.451 10.654 1.00 73.75 124 ARG A C 1
ATOM 941 O O . ARG A 1 124 ? -0.342 3.885 11.780 1.00 73.75 124 ARG A O 1
ATOM 948 N N . LEU A 1 125 ? -0.019 3.967 9.555 1.00 72.94 125 LEU A N 1
ATOM 949 C CA . LEU A 1 125 ? 0.869 5.130 9.547 1.00 72.94 125 LEU A CA 1
ATOM 950 C C . LEU A 1 125 ? 0.138 6.388 10.047 1.00 72.94 125 LEU A C 1
ATOM 952 O O . LEU A 1 125 ? 0.653 7.100 10.905 1.00 72.94 125 LEU A O 1
ATOM 956 N N . ASN A 1 126 ? -1.080 6.637 9.557 1.00 70.94 126 ASN A N 1
ATOM 957 C CA . ASN A 1 126 ? -1.881 7.805 9.927 1.00 70.94 126 ASN A CA 1
ATOM 958 C C . ASN A 1 126 ? -2.328 7.755 11.400 1.00 70.94 126 ASN A C 1
ATOM 960 O O . ASN A 1 126 ? -2.258 8.756 12.110 1.00 70.94 126 ASN A O 1
ATOM 964 N N . LEU A 1 127 ? -2.717 6.574 11.894 1.00 69.31 127 LEU A N 1
ATOM 965 C CA . LEU A 1 127 ? -3.025 6.365 13.314 1.00 69.31 127 LEU A CA 1
ATOM 966 C C . LEU A 1 127 ? -1.792 6.567 14.212 1.00 69.31 127 LEU A C 1
ATOM 968 O O . LEU A 1 127 ? -1.911 7.156 15.287 1.00 69.31 127 LEU A O 1
ATOM 972 N N . GLY A 1 128 ? -0.607 6.135 13.768 1.00 70.62 128 GLY A N 1
ATOM 973 C CA . GLY A 1 128 ? 0.658 6.402 14.460 1.00 70.62 128 GLY A CA 1
ATOM 974 C C . GLY A 1 128 ? 1.004 7.894 14.511 1.00 70.62 128 GLY A C 1
ATOM 975 O O . GLY A 1 128 ? 1.365 8.407 15.566 1.00 70.62 128 GLY A O 1
ATOM 976 N N . LEU A 1 129 ? 0.815 8.614 13.403 1.00 66.69 129 LEU A N 1
ATOM 977 C CA . LEU A 1 129 ? 1.042 10.061 13.315 1.00 66.69 129 LEU A CA 1
ATOM 978 C C . LEU A 1 129 ? 0.073 10.869 14.186 1.00 66.69 129 LEU A C 1
ATOM 980 O O . LEU A 1 129 ? 0.486 11.843 14.809 1.00 66.69 129 LEU A O 1
ATOM 984 N N . LYS A 1 130 ? -1.198 10.458 14.275 1.00 61.38 130 LYS A N 1
ATOM 985 C CA . LYS A 1 130 ? -2.181 11.102 15.161 1.00 61.38 130 LYS A CA 1
ATOM 986 C C . LYS A 1 130 ? -1.876 10.909 16.648 1.00 61.38 130 LYS A C 1
ATOM 988 O O . LYS A 1 130 ? -2.269 11.762 17.425 1.00 61.38 130 LYS A O 1
ATOM 993 N N . ARG A 1 131 ? -1.186 9.834 17.052 1.00 55.72 131 ARG A N 1
ATOM 994 C CA . ARG A 1 131 ? -0.727 9.649 18.447 1.00 55.72 131 ARG A CA 1
ATOM 995 C C . ARG A 1 131 ? 0.462 10.533 18.827 1.00 55.72 131 ARG A C 1
ATOM 997 O O . ARG A 1 131 ? 0.726 10.686 20.013 1.00 55.72 131 ARG A O 1
ATOM 1004 N N . LEU A 1 132 ? 1.205 11.038 17.843 1.00 55.66 132 LEU A N 1
ATOM 1005 C CA . LEU A 1 132 ? 2.374 11.898 18.054 1.00 55.66 132 LEU A CA 1
ATOM 1006 C C . LEU A 1 132 ? 2.016 13.394 18.129 1.00 55.66 132 LEU A C 1
ATOM 1008 O O . LEU A 1 132 ? 2.889 14.196 18.452 1.00 55.66 132 LEU A O 1
ATOM 1012 N N . LYS A 1 133 ? 0.769 13.765 17.817 1.00 45.84 133 LYS A N 1
ATOM 1013 C CA . LYS A 1 133 ? 0.214 15.112 18.012 1.00 45.84 133 LYS A CA 1
ATOM 1014 C C . LYS A 1 133 ? -0.607 15.165 19.292 1.00 45.84 133 LYS A C 1
ATOM 1016 O O . LYS A 1 133 ? -0.578 16.236 19.932 1.00 45.84 133 LYS A O 1
#

Organism: NCBI:txid1070528

Secondary structure (DSSP, 8-state):
-HHHHHHHHHHHHHHHHHHHHHHHHHHHHH----SS--SHHHHHHHHHHHHHHHHHHHHHTSPSS---HHHHHHHHHHHHHHHHHHHHHHHHHHTS-GGG--HHHHHHHHHHHHHHHHHHHHHHHHHHHHHT-